Protein AF-A0A937LEN7-F1 (afdb_monomer)

Secondary structure (DSSP, 8-state):
-------HHHHHHHHHHHHHHHTTT-SS----HHHHHHHHHHHHHHS--------

Mean predicted aligned error: 10.0 Å

Sequence (55 aa):
MAIEGRDSTERFILAAKARAKDVLNEAAPKLTSLERGMWLAMKRRERPVKQDRAS

pLDDT: mean 78.22, std 17.17, range [39.28, 93.5]

Structure (mmCIF, N/CA/C/O backbone):
data_AF-A0A937LEN7-F1
#
_entry.id   AF-A0A937LEN7-F1
#
loop_
_atom_site.group_PDB
_atom_site.id
_atom_site.type_symbol
_atom_site.label_atom_id
_atom_site.label_alt_id
_atom_site.label_comp_id
_atom_site.label_asym_id
_atom_site.label_entity_id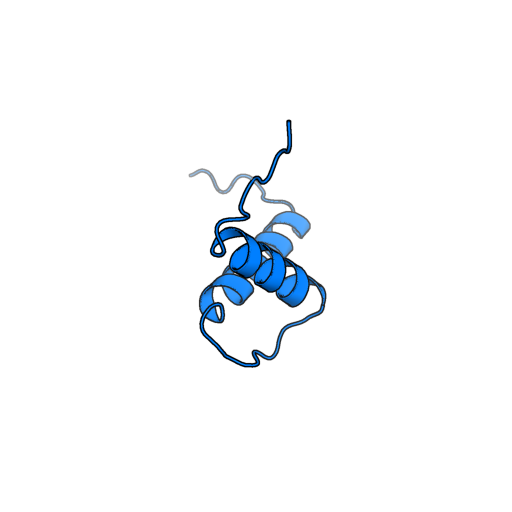
_atom_site.label_seq_id
_atom_site.pdbx_PDB_ins_code
_atom_site.Cartn_x
_atom_site.Cartn_y
_atom_site.Cartn_z
_atom_site.occupancy
_atom_site.B_iso_or_equiv
_atom_site.auth_seq_id
_atom_site.auth_comp_id
_atom_site.auth_asym_id
_atom_site.auth_atom_id
_atom_site.pdbx_PDB_model_num
ATOM 1 N N . MET A 1 1 ? -0.057 15.073 -26.471 1.00 39.28 1 MET A N 1
ATOM 2 C CA . MET A 1 1 ? -0.482 13.854 -25.750 1.00 39.28 1 MET A CA 1
ATOM 3 C C . MET A 1 1 ? 0.597 13.518 -24.734 1.00 39.28 1 MET A C 1
ATOM 5 O O . MET A 1 1 ? 1.629 12.993 -25.121 1.00 39.28 1 MET A O 1
ATOM 9 N N . ALA A 1 2 ? 0.425 13.909 -23.471 1.00 45.59 2 ALA A N 1
ATOM 10 C CA . ALA A 1 2 ? 1.433 13.676 -22.439 1.00 45.59 2 ALA A CA 1
ATOM 11 C C . ALA A 1 2 ? 1.213 12.294 -21.813 1.00 45.59 2 ALA A C 1
ATOM 13 O O . ALA A 1 2 ? 0.477 12.150 -20.842 1.00 45.59 2 ALA A O 1
ATOM 14 N N . ILE A 1 3 ? 1.829 11.266 -22.392 1.00 56.34 3 ILE A N 1
ATOM 15 C CA . ILE A 1 3 ? 2.161 10.057 -21.633 1.00 56.34 3 ILE A CA 1
ATOM 16 C C . ILE A 1 3 ? 3.662 10.153 -21.357 1.00 56.34 3 ILE A C 1
ATOM 18 O O . ILE A 1 3 ? 4.465 9.369 -21.856 1.00 56.34 3 ILE A O 1
ATOM 22 N N . GLU A 1 4 ? 4.045 11.212 -20.641 1.00 52.25 4 GLU A N 1
ATOM 23 C CA . GLU A 1 4 ? 5.397 11.365 -20.115 1.00 52.25 4 GLU A CA 1
ATOM 24 C C . GLU A 1 4 ? 5.662 10.200 -19.159 1.00 52.25 4 GLU A C 1
ATOM 26 O O . GLU A 1 4 ? 4.813 9.823 -18.345 1.00 52.25 4 GLU A O 1
ATOM 31 N N . GLY A 1 5 ? 6.807 9.552 -19.353 1.00 54.59 5 GLY A N 1
ATOM 32 C CA . GLY A 1 5 ? 7.132 8.262 -18.768 1.00 54.59 5 GLY A CA 1
ATOM 33 C C . GLY A 1 5 ? 7.103 8.274 -17.245 1.00 54.59 5 GLY A C 1
ATOM 34 O O . GLY A 1 5 ? 8.099 8.594 -16.611 1.00 54.59 5 GLY A O 1
ATOM 35 N N . ARG A 1 6 ? 5.995 7.820 -16.651 1.00 59.59 6 ARG A N 1
ATOM 36 C CA . ARG A 1 6 ? 6.011 7.366 -15.257 1.00 59.59 6 ARG A CA 1
ATOM 37 C C . ARG A 1 6 ? 6.952 6.180 -15.151 1.00 59.59 6 ARG A C 1
ATOM 39 O O . ARG A 1 6 ? 6.720 5.168 -15.834 1.00 59.59 6 ARG A O 1
ATOM 46 N N . ASP A 1 7 ? 7.966 6.318 -14.303 1.00 78.56 7 ASP A N 1
ATOM 47 C CA . ASP A 1 7 ? 8.865 5.239 -13.913 1.00 78.56 7 ASP A CA 1
ATOM 48 C C . ASP A 1 7 ? 8.030 4.014 -13.501 1.00 78.56 7 ASP A C 1
ATOM 50 O O . ASP A 1 7 ? 6.954 4.124 -12.904 1.00 78.56 7 ASP A O 1
ATOM 54 N N . SER A 1 8 ? 8.490 2.828 -13.885 1.00 79.69 8 SER A N 1
ATOM 55 C CA . SER A 1 8 ? 7.852 1.550 -13.556 1.00 79.69 8 SER A CA 1
ATOM 56 C C . SER A 1 8 ? 7.526 1.438 -12.059 1.00 79.69 8 SER A C 1
ATOM 58 O 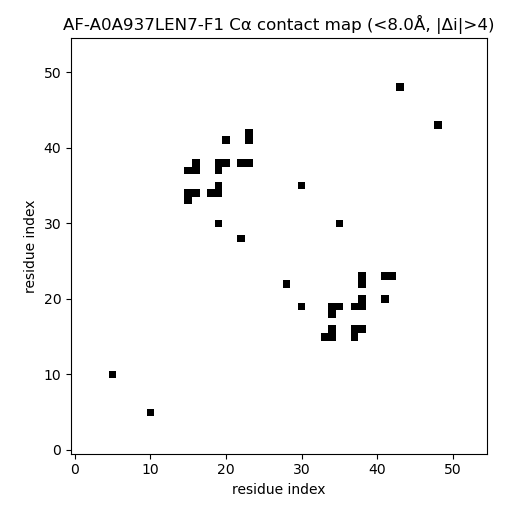O . SER A 1 8 ? 6.435 0.992 -11.688 1.00 79.69 8 SER A O 1
ATOM 60 N N . THR A 1 9 ? 8.415 1.968 -11.215 1.00 84.00 9 THR A N 1
ATOM 61 C CA . THR A 1 9 ? 8.253 2.102 -9.766 1.00 84.00 9 THR A CA 1
ATOM 62 C C . THR A 1 9 ? 7.038 2.948 -9.393 1.00 84.00 9 THR A C 1
ATOM 64 O O . THR A 1 9 ? 6.219 2.539 -8.570 1.00 84.00 9 THR A O 1
ATOM 67 N N . GLU A 1 10 ? 6.865 4.116 -10.012 1.00 86.06 10 GLU A N 1
ATOM 68 C CA . GLU A 1 10 ? 5.732 4.999 -9.729 1.00 86.06 10 GLU A CA 1
ATOM 69 C C . GLU A 1 10 ? 4.407 4.350 -10.108 1.00 86.06 10 GLU A C 1
ATOM 71 O O . GLU A 1 10 ? 3.429 4.455 -9.367 1.00 86.06 10 GLU A O 1
ATOM 76 N N . ARG A 1 11 ? 4.363 3.628 -11.234 1.00 86.81 11 ARG A N 1
ATOM 77 C CA . ARG A 1 11 ? 3.158 2.885 -11.635 1.00 86.81 11 ARG A CA 1
ATOM 78 C C . ARG A 1 11 ? 2.814 1.812 -10.610 1.00 86.81 11 ARG A C 1
ATOM 80 O O . ARG A 1 11 ? 1.644 1.661 -10.261 1.00 86.81 11 ARG A O 1
ATOM 87 N N . PHE A 1 12 ? 3.824 1.110 -10.100 1.00 88.12 12 PHE A N 1
ATOM 88 C CA . PHE A 1 12 ? 3.644 0.101 -9.064 1.00 88.12 12 PHE A CA 1
ATOM 89 C C . PHE A 1 12 ? 3.114 0.709 -7.757 1.00 88.12 12 PHE A C 1
ATOM 91 O O . PHE A 1 12 ? 2.141 0.209 -7.190 1.00 88.12 12 PHE A O 1
ATOM 98 N N . ILE A 1 13 ? 3.683 1.837 -7.323 1.00 89.94 13 ILE A N 1
ATOM 99 C CA . ILE A 1 13 ? 3.240 2.576 -6.132 1.00 89.94 13 ILE A CA 1
ATOM 100 C C . ILE A 1 13 ? 1.800 3.079 -6.300 1.00 89.94 13 ILE A C 1
ATOM 102 O O . ILE A 1 13 ? 0.985 2.935 -5.388 1.00 89.94 13 ILE A O 1
ATOM 106 N N . LEU A 1 14 ? 1.457 3.643 -7.461 1.00 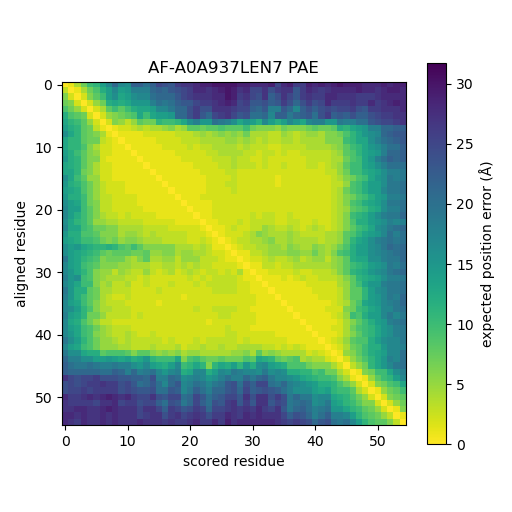90.81 14 LEU A N 1
ATOM 107 C CA . LEU A 1 14 ? 0.103 4.119 -7.749 1.00 90.81 14 LEU A CA 1
ATOM 108 C C . LEU A 1 14 ? -0.915 2.976 -7.749 1.00 90.81 14 LEU A C 1
ATOM 110 O O . LEU A 1 14 ? -1.999 3.133 -7.189 1.00 90.81 14 LEU A O 1
ATOM 114 N N . ALA A 1 15 ? -0.557 1.822 -8.314 1.00 91.38 15 ALA A N 1
ATOM 115 C CA . ALA A 1 15 ? -1.409 0.638 -8.307 1.00 91.38 15 ALA A CA 1
ATOM 116 C C . ALA A 1 15 ? -1.633 0.101 -6.884 1.00 91.38 15 ALA A C 1
ATOM 118 O O . ALA A 1 15 ? -2.768 -0.196 -6.512 1.00 91.38 15 ALA A O 1
ATOM 119 N N . ALA A 1 16 ? -0.579 0.037 -6.064 1.00 92.00 16 ALA A N 1
ATOM 120 C CA . ALA A 1 16 ? -0.689 -0.354 -4.659 1.00 92.00 16 ALA A CA 1
ATOM 121 C C . ALA A 1 16 ? -1.584 0.617 -3.869 1.00 92.00 16 ALA A C 1
ATOM 123 O O . ALA A 1 16 ? -2.418 0.196 -3.066 1.00 92.00 16 ALA A O 1
ATOM 124 N N . LYS A 1 17 ? -1.466 1.922 -4.143 1.00 92.00 17 LYS A N 1
ATOM 125 C CA . LYS A 1 17 ? -2.291 2.959 -3.518 1.00 92.00 17 LYS A CA 1
ATOM 126 C C . LYS A 1 17 ? -3.762 2.836 -3.912 1.00 92.00 17 LYS A C 1
ATOM 128 O O . LYS A 1 17 ? -4.622 2.999 -3.052 1.00 92.00 17 LYS A O 1
ATOM 133 N N . ALA A 1 18 ? -4.046 2.561 -5.185 1.00 92.75 18 ALA A N 1
ATOM 134 C CA . ALA A 1 18 ? -5.406 2.346 -5.669 1.00 92.75 18 ALA A CA 1
ATOM 135 C C . ALA A 1 18 ? -6.052 1.146 -4.964 1.00 92.75 18 ALA A C 1
ATOM 137 O O . ALA A 1 18 ? -7.084 1.307 -4.320 1.00 92.75 18 ALA A O 1
ATOM 138 N N . ARG A 1 19 ? -5.371 -0.008 -4.946 1.00 92.00 19 ARG A N 1
ATOM 139 C CA . ARG A 1 19 ? -5.875 -1.217 -4.275 1.00 92.00 19 ARG A CA 1
ATOM 140 C C . ARG A 1 19 ? -6.090 -1.020 -2.777 1.00 92.00 19 ARG A C 1
ATOM 142 O O . ARG A 1 19 ? -7.112 -1.438 -2.249 1.00 92.00 19 ARG A O 1
ATOM 149 N N . ALA A 1 20 ? -5.170 -0.338 -2.093 1.00 91.75 20 ALA A N 1
ATOM 150 C CA . ALA A 1 20 ? -5.332 0.001 -0.680 1.00 91.75 20 ALA A CA 1
ATOM 151 C C . ALA A 1 20 ? -6.548 0.910 -0.420 1.00 91.75 20 ALA A C 1
ATOM 153 O O . ALA A 1 20 ? -7.170 0.806 0.633 1.00 91.75 20 ALA A O 1
ATOM 154 N N . LYS A 1 21 ? -6.891 1.799 -1.360 1.00 90.75 21 LYS A N 1
ATOM 155 C CA . LYS A 1 21 ? -8.058 2.681 -1.246 1.00 90.75 21 LYS A CA 1
ATOM 156 C C . LYS A 1 21 ? -9.370 1.926 -1.471 1.00 90.75 21 LYS A C 1
ATOM 158 O O . LYS A 1 21 ? -10.323 2.172 -0.739 1.00 90.75 21 LYS A O 1
ATOM 163 N N . ASP A 1 22 ? -9.413 1.015 -2.438 1.00 93.00 22 ASP A N 1
ATOM 164 C CA . ASP A 1 22 ? -10.633 0.268 -2.778 1.00 93.00 22 ASP A CA 1
ATOM 165 C C . ASP A 1 22 ? -11.123 -0.592 -1.606 1.00 93.00 22 ASP A C 1
ATOM 167 O O . ASP A 1 22 ? -12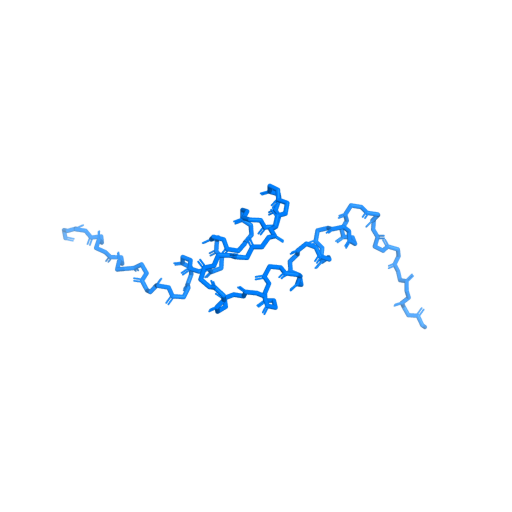.320 -0.682 -1.345 1.00 93.00 22 ASP A O 1
ATOM 171 N N . VAL A 1 23 ? -10.186 -1.142 -0.831 1.00 92.94 23 VAL A N 1
ATOM 172 C CA . VAL A 1 23 ? -10.476 -2.018 0.314 1.00 92.94 23 VAL A CA 1
ATOM 173 C C . VAL A 1 23 ? -10.456 -1.288 1.665 1.00 92.94 23 VAL A C 1
ATOM 175 O O . VAL A 1 23 ? -10.357 -1.906 2.728 1.00 92.94 23 VAL A O 1
ATOM 178 N N . LEU A 1 24 ? -10.510 0.049 1.665 1.00 88.62 24 LEU A N 1
ATOM 179 C CA . LEU A 1 24 ? -10.341 0.861 2.878 1.00 88.62 24 LEU A CA 1
ATOM 180 C C . LEU A 1 24 ? -11.364 0.518 3.976 1.00 88.62 24 LEU A C 1
ATOM 182 O O . LEU A 1 24 ? -11.011 0.452 5.157 1.00 88.62 24 LEU A O 1
ATOM 186 N N . ASN A 1 25 ? -12.597 0.220 3.563 1.00 88.00 25 ASN A N 1
ATOM 187 C CA . ASN A 1 25 ? -13.722 -0.099 4.443 1.00 88.00 25 ASN A CA 1
ATOM 188 C C . ASN A 1 25 ? -13.837 -1.590 4.800 1.00 88.00 25 ASN A C 1
ATOM 190 O O . ASN A 1 25 ? -14.695 -1.965 5.597 1.00 88.00 25 ASN A O 1
ATOM 194 N N . GLU A 1 26 ? -12.988 -2.454 4.243 1.00 89.19 26 GLU A N 1
ATOM 195 C CA . GLU A 1 26 ? -13.010 -3.879 4.564 1.00 89.19 26 GLU A CA 1
ATOM 196 C C . GLU A 1 26 ? -12.407 -4.153 5.951 1.00 89.19 26 GLU A C 1
ATOM 198 O O . GLU A 1 26 ? -11.428 -3.530 6.380 1.00 89.19 26 GLU A O 1
ATOM 203 N N . ALA A 1 27 ? -12.977 -5.121 6.675 1.00 81.38 27 ALA A N 1
ATOM 204 C CA . ALA A 1 27 ? -12.509 -5.483 8.013 1.00 81.38 27 ALA A CA 1
ATOM 205 C C . ALA A 1 27 ? -11.138 -6.188 7.990 1.00 81.38 27 ALA A C 1
ATOM 207 O O . ALA A 1 27 ? -10.303 -5.940 8.863 1.00 81.38 27 ALA A O 1
ATOM 208 N N . ALA A 1 28 ? -10.896 -7.040 6.987 1.00 83.75 28 ALA A N 1
ATOM 209 C CA . ALA A 1 28 ? -9.670 -7.826 6.847 1.00 83.75 28 ALA A CA 1
ATOM 210 C C . ALA A 1 28 ? -9.311 -8.066 5.363 1.00 83.75 28 ALA A C 1
ATOM 212 O O . ALA A 1 28 ? -9.469 -9.184 4.865 1.00 83.75 28 ALA A O 1
ATOM 213 N N . PRO A 1 29 ? -8.831 -7.036 4.641 1.00 88.44 29 PRO A N 1
ATOM 214 C CA . PRO A 1 29 ? -8.519 -7.167 3.224 1.00 88.44 29 PRO A CA 1
ATOM 215 C C . PRO A 1 29 ? -7.237 -7.970 2.981 1.00 88.44 29 PRO A C 1
ATOM 217 O O . PRO A 1 29 ? -6.251 -7.859 3.719 1.00 88.44 29 PRO A O 1
ATOM 220 N N . LYS A 1 30 ? -7.229 -8.763 1.905 1.00 92.56 30 LYS A N 1
ATOM 221 C CA . LYS A 1 30 ? -6.040 -9.497 1.449 1.00 92.56 30 LYS A CA 1
ATOM 222 C C . LYS A 1 30 ? -5.142 -8.559 0.646 1.00 92.56 30 LYS A C 1
ATOM 224 O O . LYS A 1 30 ? -5.371 -8.334 -0.536 1.00 92.56 30 LYS A O 1
ATOM 229 N N . LEU A 1 31 ? -4.123 -8.021 1.307 1.00 92.25 31 LEU A N 1
ATOM 230 C CA . LEU A 1 31 ? -3.176 -7.064 0.740 1.00 92.25 31 LEU A CA 1
ATOM 231 C C . LEU A 1 31 ? -1.740 -7.578 0.848 1.00 92.25 31 LEU A C 1
ATOM 233 O O . LEU A 1 31 ? -1.378 -8.249 1.817 1.00 92.25 31 LEU A O 1
ATOM 237 N N . THR A 1 32 ? -0.900 -7.202 -0.114 1.00 93.50 32 THR A N 1
ATOM 238 C CA . THR A 1 32 ? 0.556 -7.354 0.003 1.00 93.50 32 THR A CA 1
ATOM 239 C C . THR A 1 32 ? 1.106 -6.454 1.113 1.00 93.50 32 THR A C 1
ATOM 241 O O . THR A 1 32 ? 0.445 -5.517 1.567 1.00 93.50 32 THR A O 1
ATOM 244 N N . SER A 1 33 ? 2.349 -6.685 1.543 1.00 93.25 33 SER A N 1
ATOM 245 C CA . SER A 1 33 ? 2.989 -5.879 2.593 1.00 93.25 33 SER A CA 1
ATOM 246 C C . SER A 1 33 ? 2.998 -4.375 2.280 1.00 93.25 33 SER A C 1
ATOM 248 O O . SER A 1 33 ? 2.728 -3.568 3.170 1.00 93.25 33 SER A O 1
ATOM 250 N N . LEU A 1 34 ? 3.249 -3.994 1.019 1.00 91.69 34 LEU A N 1
ATOM 251 C CA . LEU A 1 34 ? 3.262 -2.592 0.590 1.00 91.69 34 LEU A CA 1
ATOM 252 C C . LEU A 1 34 ? 1.865 -1.963 0.663 1.00 91.69 34 LEU A C 1
ATOM 254 O O . LEU A 1 34 ? 1.683 -0.909 1.272 1.00 91.69 34 LEU A O 1
ATOM 258 N N . GLU A 1 35 ? 0.870 -2.623 0.071 1.00 93.06 35 GLU A N 1
ATOM 259 C CA . GLU A 1 35 ? -0.519 -2.155 0.068 1.00 93.06 35 GLU A CA 1
ATOM 260 C C . GLU A 1 35 ? -1.082 -2.075 1.481 1.00 93.06 35 GLU A C 1
ATOM 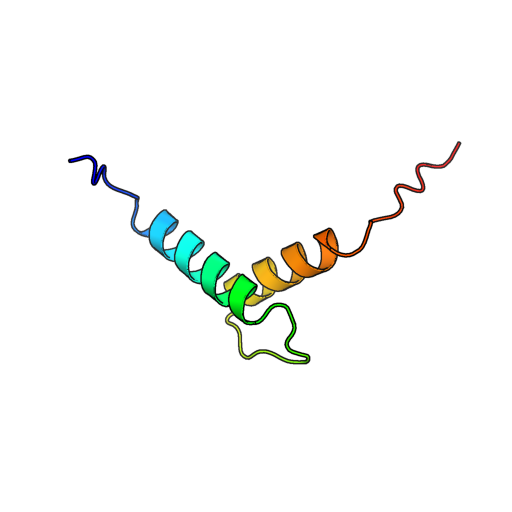262 O O . GLU A 1 35 ? -1.756 -1.109 1.822 1.00 93.06 35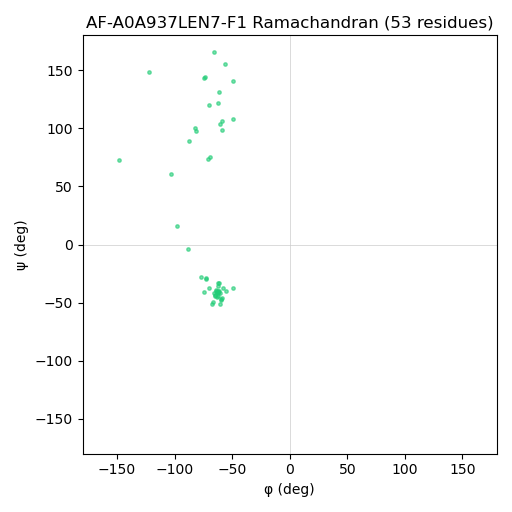 GLU A O 1
ATOM 267 N N . ARG A 1 36 ? -0.761 -3.051 2.337 1.00 91.81 36 ARG A N 1
ATOM 268 C CA . ARG A 1 36 ? -1.170 -3.054 3.741 1.00 91.81 36 ARG A CA 1
ATOM 269 C C . ARG A 1 36 ? -0.579 -1.865 4.492 1.00 91.81 36 ARG A C 1
ATOM 271 O O . ARG A 1 36 ? -1.283 -1.239 5.282 1.00 91.81 36 ARG A O 1
ATOM 278 N N . GLY A 1 37 ? 0.683 -1.522 4.226 1.00 91.06 37 GLY A N 1
ATOM 279 C CA . GLY A 1 37 ? 1.308 -0.308 4.750 1.00 91.06 37 GLY A CA 1
ATOM 280 C C . GLY A 1 37 ? 0.559 0.959 4.321 1.00 91.06 37 GLY A C 1
ATOM 281 O O . GLY A 1 37 ? 0.242 1.803 5.161 1.00 91.06 37 GLY A O 1
ATOM 282 N N . MET A 1 38 ? 0.199 1.062 3.037 1.00 92.12 38 MET A N 1
ATOM 283 C CA . MET A 1 38 ? -0.584 2.186 2.506 1.00 92.12 38 MET A CA 1
ATOM 284 C C . MET A 1 38 ? -1.998 2.248 3.095 1.00 92.12 38 MET A C 1
ATOM 286 O O . MET A 1 38 ? -2.441 3.319 3.504 1.00 92.12 38 MET A O 1
ATOM 290 N N . TRP A 1 39 ? -2.684 1.110 3.196 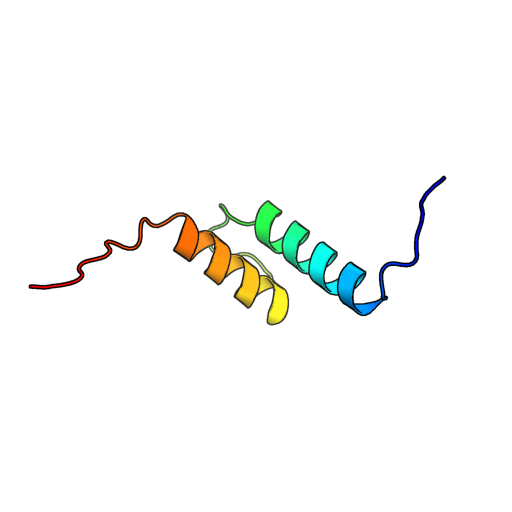1.00 92.75 39 TRP A N 1
ATOM 291 C CA . TRP A 1 39 ? -4.021 0.983 3.774 1.00 92.75 39 TRP A CA 1
ATOM 292 C C . TRP A 1 39 ? -4.042 1.430 5.238 1.00 92.75 39 TRP A C 1
ATOM 294 O O . TRP A 1 39 ? -4.866 2.255 5.627 1.00 92.75 39 TRP A O 1
ATOM 304 N N . LEU A 1 40 ? -3.074 0.977 6.045 1.00 90.62 40 LEU A N 1
ATOM 305 C CA . LEU A 1 40 ? -2.926 1.425 7.432 1.00 90.62 40 LEU A CA 1
ATOM 306 C C . LEU A 1 40 ? -2.645 2.929 7.522 1.00 90.62 40 LEU A C 1
ATOM 308 O O . LEU A 1 40 ? -3.202 3.597 8.392 1.00 90.62 40 LEU A O 1
ATOM 312 N N . ALA A 1 41 ? -1.804 3.473 6.639 1.00 88.88 41 ALA A N 1
ATOM 313 C CA . ALA A 1 41 ? -1.525 4.906 6.600 1.00 88.88 41 ALA A CA 1
ATOM 314 C C . ALA A 1 41 ? -2.778 5.731 6.250 1.00 88.88 41 ALA A C 1
ATOM 316 O O . ALA A 1 41 ? -3.005 6.771 6.866 1.00 88.88 41 ALA A O 1
ATOM 317 N N . MET A 1 42 ? -3.616 5.260 5.319 1.00 88.31 42 MET A N 1
ATOM 318 C CA . MET A 1 42 ? -4.893 5.901 4.973 1.00 88.31 42 MET A CA 1
ATOM 319 C C . MET A 1 42 ? -5.896 5.825 6.128 1.00 88.31 42 MET A C 1
ATOM 321 O O . MET A 1 42 ? -6.401 6.856 6.562 1.00 88.31 42 MET A O 1
ATOM 325 N N . LYS A 1 43 ? -6.094 4.639 6.710 1.00 85.00 43 LYS A N 1
ATOM 326 C CA . LYS A 1 43 ? -7.014 4.419 7.839 1.00 85.00 43 LYS A CA 1
ATOM 327 C C . LYS A 1 43 ? -6.628 5.227 9.083 1.00 85.00 43 LYS A C 1
ATOM 329 O O . LYS A 1 43 ? -7.481 5.669 9.848 1.00 85.00 43 LYS A O 1
ATOM 334 N N . ARG A 1 44 ? -5.325 5.446 9.296 1.00 82.19 44 ARG A N 1
ATOM 335 C CA . ARG A 1 44 ? -4.805 6.320 10.361 1.00 82.19 44 ARG A CA 1
ATOM 336 C C . ARG A 1 44 ? -5.017 7.806 10.079 1.00 82.19 44 ARG A C 1
ATOM 338 O O . ARG A 1 44 ? -5.117 8.549 11.041 1.00 82.19 44 ARG A O 1
ATOM 345 N N . ARG A 1 45 ? -5.065 8.231 8.811 1.00 68.88 45 ARG A N 1
ATOM 346 C CA . ARG A 1 45 ? -5.385 9.617 8.424 1.00 68.88 45 ARG A CA 1
ATOM 347 C C . ARG A 1 45 ? -6.881 9.926 8.518 1.00 68.88 45 ARG A C 1
ATOM 349 O O . ARG A 1 45 ? -7.223 11.077 8.746 1.00 68.88 45 ARG A O 1
ATOM 356 N N . GLU A 1 46 ? -7.749 8.926 8.355 1.00 58.81 46 GLU A N 1
ATOM 357 C CA . GLU A 1 46 ? -9.194 9.075 8.604 1.00 58.81 46 GLU A CA 1
ATOM 358 C C . GLU A 1 46 ? -9.532 9.176 10.088 1.00 58.81 46 GLU A C 1
ATOM 360 O O . GLU A 1 46 ? -10.495 9.839 10.465 1.00 58.81 46 GLU A O 1
ATOM 365 N N . ARG A 1 47 ? -8.733 8.548 10.956 1.00 57.09 47 ARG A N 1
ATOM 366 C CA . ARG A 1 47 ? -8.801 8.860 12.380 1.00 57.09 47 ARG A CA 1
ATOM 367 C C . ARG A 1 47 ? -8.227 10.265 12.549 1.00 57.09 47 ARG A C 1
ATOM 369 O O . ARG A 1 47 ? -7.053 10.448 12.227 1.00 57.09 47 ARG A O 1
ATOM 376 N N . PRO A 1 48 ? -8.986 11.247 13.068 1.00 52.44 48 PRO A N 1
ATOM 377 C CA . PRO A 1 48 ? -8.371 12.476 13.519 1.00 52.44 48 PRO A CA 1
ATOM 378 C C . PRO A 1 48 ? -7.382 12.051 14.596 1.00 52.44 48 PRO A C 1
ATOM 380 O O . PRO A 1 48 ? -7.766 11.614 15.682 1.00 52.44 48 PRO A O 1
ATOM 383 N N . VAL A 1 49 ? -6.094 12.089 14.266 1.00 55.12 49 VAL A N 1
ATOM 384 C CA . VAL A 1 49 ? -5.054 12.059 15.277 1.00 55.12 49 VAL A CA 1
ATOM 385 C C . VAL A 1 49 ? -5.344 13.311 16.083 1.00 55.12 49 VAL A C 1
ATOM 387 O O . VAL A 1 49 ? -5.117 14.414 15.588 1.00 55.12 49 VAL A O 1
ATOM 390 N N . LYS A 1 50 ? -5.939 13.158 17.273 1.00 56.03 50 LYS A N 1
ATOM 391 C CA . LYS A 1 50 ? -5.919 14.223 18.268 1.00 56.03 50 LYS A CA 1
ATOM 392 C C . LYS A 1 50 ? -4.459 14.638 18.353 1.00 56.03 50 LYS A C 1
ATOM 394 O O . LYS A 1 50 ? -3.622 13.864 18.817 1.00 56.03 50 LYS A O 1
ATOM 399 N N . GLN A 1 51 ? -4.143 15.817 17.828 1.00 55.09 51 GLN A N 1
ATOM 400 C CA . GLN A 1 51 ? -2.940 16.515 18.224 1.00 55.09 51 GLN A CA 1
ATOM 401 C C . GLN A 1 51 ? -3.192 16.949 19.666 1.00 55.09 51 GLN A C 1
ATOM 403 O O . GLN A 1 51 ? -3.481 18.107 19.932 1.00 55.09 51 GLN A O 1
ATOM 408 N N . ASP A 1 52 ? -3.118 16.000 20.597 1.00 52.69 52 ASP A N 1
ATOM 409 C CA . ASP A 1 52 ? -2.788 16.299 21.981 1.00 52.69 52 ASP A CA 1
ATOM 410 C C . ASP A 1 52 ? -1.303 16.666 21.971 1.00 52.69 52 ASP A C 1
ATOM 412 O O . ASP A 1 52 ? -0.413 15.882 22.305 1.00 52.69 52 ASP A O 1
A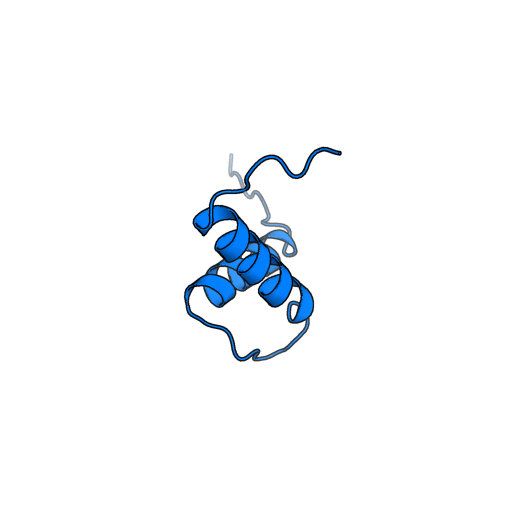TOM 416 N N . ARG A 1 53 ? -1.021 17.866 21.458 1.00 49.91 53 ARG A N 1
ATOM 417 C CA . ARG A 1 53 ? 0.197 18.563 21.819 1.00 49.91 53 ARG A CA 1
ATOM 418 C C . ARG A 1 53 ? -0.126 19.228 23.147 1.00 49.91 53 ARG A C 1
ATOM 420 O O . ARG A 1 53 ? -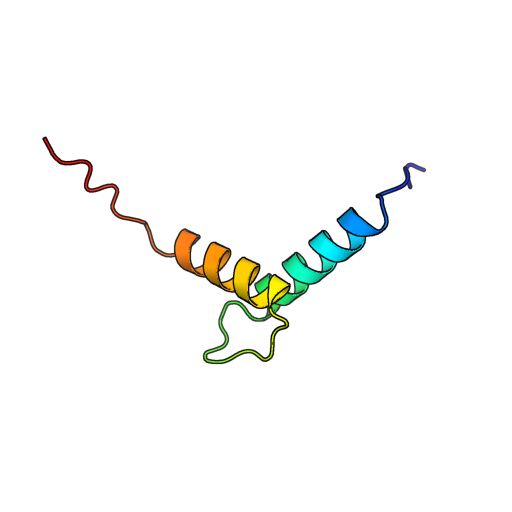0.854 20.211 23.198 1.00 49.91 53 ARG A O 1
ATOM 427 N N . ALA A 1 54 ? 0.339 18.573 24.199 1.00 53.00 54 ALA A N 1
ATOM 428 C CA . ALA A 1 54 ? 0.339 19.073 25.556 1.00 53.00 54 ALA A CA 1
ATOM 429 C C . ALA A 1 54 ? 1.069 20.426 25.668 1.00 53.00 54 ALA A C 1
ATOM 431 O O . ALA A 1 54 ? 2.000 20.687 24.896 1.00 53.00 54 ALA A O 1
ATOM 432 N N . SER A 1 55 ? 0.663 21.155 26.718 1.00 44.62 55 SER A N 1
ATOM 433 C CA . SER A 1 55 ? 1.200 22.400 27.302 1.00 44.62 55 SER A CA 1
ATOM 434 C C . SER A 1 55 ? 0.621 23.710 26.781 1.00 44.62 55 SER A C 1
ATOM 436 O O . SER A 1 55 ? 0.907 24.094 25.629 1.00 44.62 55 SER A O 1
#

Foldseek 3Di:
DDPPDDDPVNVVLVVLLVVLVVCLPPPDDDHDPSSVVNSVVVNVVVPPPPPPPDD

Radius of gyration: 15.21 Å; Cα contacts (8 Å, |Δi|>4): 22; chains: 1; bounding box: 23×32×53 Å

Solvent-accessible surface area (backbone atoms only — not comparable to full-atom values): 3520 Å² total; per-residue (Å²): 133,89,80,71,82,72,52,72,65,54,54,50,53,52,52,34,49,50,56,22,57,76,46,60,86,50,94,81,67,94,60,56,76,68,23,44,52,48,29,52,53,50,58,54,64,71,42,79,72,76,80,78,72,79,133